Protein AF-A0AAW1RQ96-F1 (afdb_monomer)

Mean predicted aligned error: 7.47 Å

Radius of gyration: 17.27 Å; Cα contacts (8 Å, |Δi|>4): 208; chains: 1; bounding box: 41×35×53 Å

Organism: NCBI:txid381761

Foldseek 3Di:
DDPDCVVVVVVQVVVQVVCVVVQWHFDWFQDDQPRHIDTDIERRPDDQLRLLCVVVDDSQLSQLLLQQQQCQQAAPPDDLLWGKDALVVSLPDFPPPPPDDPDDPPVPPGQDSVNSVVSVVVCCVVQQWHARVVDPRMITGGPVCCRHVVVVSQPHPGDPSNNVSSVVGD

Solvent-accessible surface area (backbone atoms only — not comparable to full-atom values): 10056 Å² total; per-residue (Å²): 134,86,77,70,62,62,65,59,52,50,52,48,52,54,51,31,64,68,29,46,86,75,40,32,34,73,46,74,42,68,35,90,89,80,68,45,80,46,75,45,82,32,65,73,75,56,50,72,66,50,57,51,31,72,76,75,42,51,74,68,55,42,50,50,52,50,54,48,48,49,52,18,57,45,31,86,84,35,57,86,43,57,24,50,37,48,50,70,59,56,62,66,62,68,90,74,75,74,93,80,76,97,80,72,95,66,87,74,76,76,76,47,73,68,53,44,52,57,46,54,53,47,34,35,75,71,28,43,26,34,73,32,86,95,38,87,66,25,34,21,80,14,66,46,36,54,69,66,34,41,69,62,65,70,70,48,86,47,46,70,60,30,46,56,41,40,72,79,64,112

Structure (mmCIF, N/CA/C/O backbone):
data_AF-A0AAW1RQ96-F1
#
_entry.id   AF-A0AAW1RQ96-F1
#
loop_
_atom_site.group_PDB
_atom_site.id
_atom_site.type_symbol
_atom_site.label_atom_id
_atom_site.label_alt_id
_atom_site.label_comp_id
_atom_site.label_asym_id
_atom_site.label_entity_id
_atom_site.label_seq_id
_atom_site.pdbx_PDB_ins_code
_atom_site.Cartn_x
_atom_site.Cartn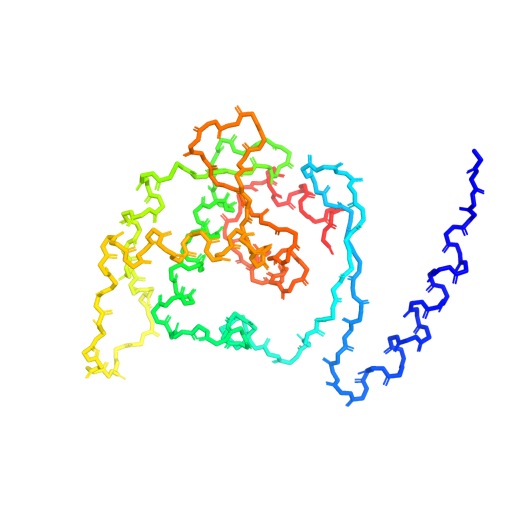_y
_atom_site.Cartn_z
_atom_site.occupancy
_atom_site.B_iso_or_equiv
_atom_site.auth_seq_id
_atom_site.auth_comp_id
_atom_site.auth_asym_id
_atom_site.auth_atom_id
_atom_site.pdbx_PDB_model_num
ATOM 1 N N . MET A 1 1 ? 10.233 13.579 -25.977 1.00 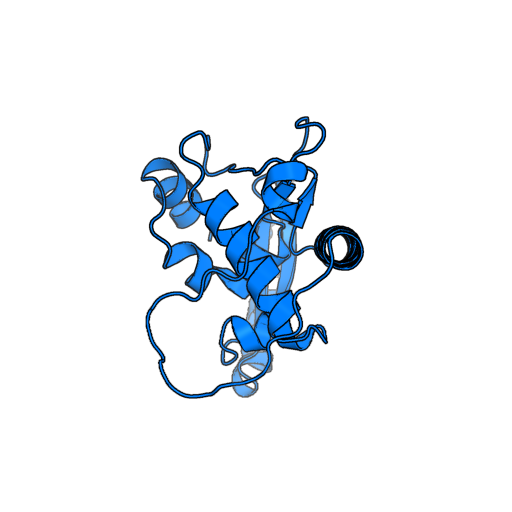36.12 1 MET A N 1
ATOM 2 C CA . MET A 1 1 ? 11.643 13.148 -26.048 1.00 36.12 1 MET A CA 1
ATOM 3 C C . MET A 1 1 ? 11.719 11.851 -25.252 1.00 36.12 1 MET A C 1
ATOM 5 O O . MET A 1 1 ? 11.619 11.906 -24.038 1.00 36.12 1 MET A O 1
ATOM 9 N N . LEU A 1 2 ? 11.690 10.693 -25.920 1.00 42.53 2 LEU A N 1
ATOM 10 C CA . LEU A 1 2 ? 11.721 9.380 -25.262 1.00 42.53 2 LEU A CA 1
ATOM 11 C C . LEU A 1 2 ? 13.185 9.044 -24.960 1.00 42.53 2 LEU A C 1
ATOM 13 O O . LEU A 1 2 ? 13.891 8.519 -25.815 1.00 42.53 2 LEU A O 1
ATOM 17 N N . THR A 1 3 ? 13.667 9.398 -23.773 1.00 54.94 3 THR A N 1
ATOM 18 C CA . THR A 1 3 ? 14.848 8.739 -23.206 1.00 54.94 3 THR A CA 1
ATOM 19 C C . THR A 1 3 ? 14.481 7.275 -23.014 1.00 54.94 3 THR A C 1
ATOM 21 O O . THR A 1 3 ? 13.514 6.981 -22.317 1.00 54.94 3 THR A O 1
ATOM 24 N N . SER A 1 4 ? 15.168 6.352 -23.689 1.00 69.50 4 SER A N 1
ATOM 25 C CA . SER A 1 4 ? 14.849 4.934 -23.549 1.00 69.50 4 SER A CA 1
ATOM 26 C C . SER A 1 4 ? 15.102 4.496 -22.106 1.00 69.50 4 SER A C 1
ATOM 28 O O . SER A 1 4 ? 16.239 4.574 -21.639 1.00 69.50 4 SER A O 1
ATOM 30 N N . ASP A 1 5 ? 14.078 3.964 -21.440 1.00 83.50 5 ASP A N 1
ATOM 31 C CA . ASP A 1 5 ? 14.168 3.344 -20.108 1.00 83.50 5 ASP A CA 1
ATOM 32 C C . ASP A 1 5 ? 15.179 2.180 -20.042 1.00 83.50 5 ASP A C 1
ATOM 34 O O . ASP A 1 5 ? 15.501 1.710 -18.955 1.00 83.50 5 ASP A O 1
ATOM 38 N N . ALA A 1 6 ? 15.698 1.713 -21.184 1.00 87.44 6 ALA A N 1
ATOM 39 C CA . ALA A 1 6 ? 16.592 0.564 -21.300 1.00 87.44 6 ALA A CA 1
ATOM 40 C C . ALA A 1 6 ? 17.798 0.624 -20.347 1.00 87.44 6 ALA A C 1
ATOM 42 O O . ALA A 1 6 ? 18.027 -0.330 -19.612 1.00 87.44 6 ALA A O 1
ATOM 43 N N . GLY A 1 7 ? 18.517 1.752 -20.293 1.00 90.25 7 GLY A N 1
ATOM 44 C CA . GLY A 1 7 ? 19.684 1.883 -19.411 1.00 90.25 7 GLY A CA 1
ATOM 45 C C . GLY A 1 7 ? 19.319 1.877 -17.922 1.00 90.25 7 GLY A C 1
ATOM 46 O O . GLY A 1 7 ? 20.040 1.315 -17.103 1.00 90.25 7 GLY A O 1
ATOM 47 N N . TYR A 1 8 ? 18.166 2.451 -17.562 1.00 90.19 8 TYR A N 1
ATOM 48 C CA . TYR A 1 8 ? 17.655 2.393 -16.191 1.00 90.19 8 TYR A CA 1
ATOM 49 C C . TYR A 1 8 ? 17.249 0.963 -15.803 1.00 90.19 8 TYR A C 1
ATOM 51 O O . TYR A 1 8 ? 17.544 0.512 -14.699 1.00 90.19 8 TYR A O 1
ATOM 59 N N . LEU A 1 9 ? 16.603 0.236 -16.717 1.00 92.38 9 LEU A N 1
ATOM 60 C CA . LEU A 1 9 ? 16.204 -1.155 -16.507 1.00 92.38 9 LEU A CA 1
ATOM 61 C C . LEU A 1 9 ? 17.409 -2.094 -16.385 1.00 92.38 9 LEU A C 1
ATOM 63 O O . LEU A 1 9 ? 17.384 -2.997 -15.552 1.00 92.38 9 LEU A O 1
ATOM 67 N N . GLU A 1 10 ? 18.463 -1.865 -17.167 1.00 94.38 10 GLU A N 1
ATOM 68 C CA . GLU A 1 10 ? 19.723 -2.602 -17.057 1.00 94.38 10 GLU A CA 1
ATOM 69 C C . GLU A 1 10 ? 20.383 -2.354 -15.695 1.00 94.38 10 GLU A C 1
ATOM 71 O O . GLU A 1 10 ? 20.671 -3.304 -14.969 1.00 94.38 10 GLU A O 1
ATOM 76 N N . LEU A 1 11 ? 20.492 -1.089 -15.273 1.00 93.75 11 LEU A N 1
ATOM 77 C CA . LEU A 1 11 ? 21.000 -0.741 -13.944 1.00 93.75 11 LEU A CA 1
ATOM 78 C C . LEU A 1 11 ? 20.194 -1.411 -12.818 1.00 93.75 11 LEU A C 1
ATOM 80 O O . LEU A 1 11 ? 20.768 -1.929 -11.859 1.00 93.75 11 LEU A O 1
ATOM 84 N N . LEU A 1 12 ? 18.863 -1.412 -12.927 1.00 94.56 12 LEU A N 1
ATOM 85 C CA . LEU A 1 12 ? 17.987 -2.047 -11.945 1.00 94.56 12 LEU A CA 1
ATOM 86 C C . LEU A 1 12 ? 18.210 -3.565 -11.893 1.00 94.56 12 LEU A C 1
ATOM 88 O O . LEU A 1 12 ? 18.288 -4.144 -10.808 1.00 94.56 12 LEU A O 1
ATOM 92 N N . ALA A 1 13 ? 18.356 -4.209 -13.053 1.00 95.31 13 ALA A N 1
ATOM 93 C CA . ALA A 1 13 ? 18.657 -5.632 -13.142 1.00 95.31 13 ALA A CA 1
ATOM 94 C C . ALA A 1 13 ? 20.015 -5.962 -12.502 1.00 95.31 13 ALA A C 1
ATOM 96 O O . ALA A 1 13 ? 20.133 -6.957 -11.787 1.00 95.31 13 ALA A O 1
ATOM 97 N N . ASP A 1 14 ? 21.029 -5.129 -12.720 1.00 96.81 14 ASP A N 1
ATOM 98 C CA . ASP A 1 14 ? 22.373 -5.291 -12.160 1.00 96.81 14 ASP A CA 1
ATOM 99 C C . ASP A 1 14 ? 22.376 -5.165 -10.632 1.00 96.81 14 ASP A C 1
ATOM 101 O O . ASP A 1 14 ? 22.947 -6.006 -9.924 1.00 96.81 14 ASP A O 1
ATOM 105 N N . ALA A 1 15 ? 21.662 -4.165 -10.112 1.00 96.00 15 ALA A N 1
ATOM 106 C CA . ALA A 1 15 ? 21.461 -3.995 -8.679 1.00 96.00 15 ALA A CA 1
ATOM 107 C C . ALA A 1 15 ? 20.730 -5.204 -8.071 1.00 96.00 15 ALA A C 1
ATOM 109 O O . ALA A 1 15 ? 21.178 -5.756 -7.065 1.00 96.00 15 ALA A O 1
ATOM 110 N N . ASN A 1 16 ? 19.663 -5.685 -8.714 1.00 96.62 16 ASN A N 1
ATOM 111 C CA . ASN A 1 16 ? 18.903 -6.843 -8.239 1.00 96.62 16 ASN A CA 1
ATOM 112 C C . ASN A 1 16 ? 19.716 -8.139 -8.231 1.00 96.62 16 ASN A C 1
ATOM 114 O O . ASN A 1 16 ? 19.570 -8.933 -7.302 1.00 96.62 16 ASN A O 1
ATOM 118 N N . ARG A 1 17 ? 20.633 -8.340 -9.187 1.00 96.50 17 ARG A N 1
ATOM 119 C CA . ARG A 1 17 ? 21.571 -9.478 -9.134 1.00 96.50 17 ARG A CA 1
ATOM 120 C C . ARG A 1 17 ? 22.467 -9.424 -7.898 1.00 96.50 17 ARG A C 1
ATOM 122 O O . ARG A 1 17 ? 22.725 -10.461 -7.294 1.00 96.50 17 ARG A O 1
ATOM 129 N N . SER A 1 18 ? 22.892 -8.229 -7.496 1.00 95.50 18 SER A N 1
ATOM 130 C CA . SER A 1 18 ? 23.723 -8.036 -6.299 1.00 95.50 18 SER A CA 1
ATOM 131 C C . SER A 1 18 ? 22.935 -8.224 -4.996 1.00 95.50 18 SER A C 1
ATOM 133 O O . SER A 1 18 ? 23.471 -8.732 -4.014 1.00 95.50 18 SER A O 1
ATOM 135 N N . LEU A 1 19 ? 21.654 -7.846 -4.984 1.00 94.75 19 LEU A N 1
ATOM 136 C CA . LEU A 1 19 ? 20.767 -7.953 -3.819 1.00 94.75 19 LEU A CA 1
ATOM 137 C C . LEU A 1 19 ? 20.189 -9.362 -3.608 1.00 94.75 19 LEU A C 1
ATOM 139 O O . LEU A 1 19 ? 19.758 -9.696 -2.501 1.00 94.75 19 LEU A O 1
ATOM 143 N N . ALA A 1 20 ? 20.210 -10.200 -4.648 1.00 91.81 20 ALA A N 1
ATOM 144 C CA . ALA A 1 20 ? 19.572 -11.512 -4.653 1.00 91.81 20 ALA A CA 1
ATOM 145 C C . ALA A 1 20 ? 20.056 -12.443 -3.528 1.00 91.81 20 ALA A C 1
ATOM 147 O O . ALA A 1 20 ? 19.243 -13.164 -2.950 1.00 91.81 20 ALA A O 1
ATOM 148 N N . SER A 1 21 ? 21.348 -12.406 -3.176 1.00 91.88 21 SER A N 1
ATOM 149 C CA . SER A 1 21 ? 21.923 -13.237 -2.103 1.00 91.88 21 SER A CA 1
ATOM 150 C C . SER A 1 21 ? 21.397 -12.886 -0.708 1.00 91.88 21 SER A C 1
ATOM 152 O O . SER A 1 21 ? 21.433 -13.724 0.188 1.00 91.88 21 SER A O 1
ATOM 154 N N . MET A 1 22 ? 20.880 -11.668 -0.528 1.00 89.94 22 MET A N 1
ATOM 155 C CA . MET A 1 22 ? 20.239 -11.202 0.706 1.00 89.94 22 MET A CA 1
ATOM 156 C C . MET A 1 22 ? 18.715 -11.341 0.655 1.00 89.94 22 MET A C 1
ATOM 158 O O . MET A 1 22 ? 18.028 -10.892 1.568 1.00 89.94 22 MET A O 1
ATOM 162 N N . HIS A 1 23 ? 18.179 -11.936 -0.416 1.00 88.81 23 HIS A N 1
ATOM 163 C CA . HIS A 1 23 ? 16.746 -12.004 -0.683 1.00 88.81 23 HIS A CA 1
ATOM 164 C C . HIS A 1 23 ? 16.068 -10.626 -0.676 1.00 88.81 23 HIS A C 1
ATOM 166 O O . HIS A 1 23 ? 14.923 -10.486 -0.247 1.00 88.81 23 HIS A O 1
ATOM 172 N N . LEU A 1 24 ? 16.778 -9.609 -1.164 1.00 90.81 24 LEU A N 1
ATOM 173 C CA . LEU A 1 24 ? 16.257 -8.264 -1.371 1.00 90.81 24 LEU A CA 1
ATOM 174 C C . LEU A 1 24 ? 16.069 -7.996 -2.869 1.00 90.81 24 LEU A C 1
ATOM 176 O O . LEU A 1 24 ? 16.733 -8.602 -3.710 1.00 90.81 24 LEU A O 1
ATOM 180 N N . GLU A 1 25 ? 15.172 -7.075 -3.200 1.00 93.19 25 GLU A N 1
ATOM 181 C CA . GLU A 1 25 ? 14.901 -6.641 -4.571 1.00 93.19 25 GLU A CA 1
ATOM 182 C C . GLU A 1 25 ? 14.544 -5.153 -4.592 1.00 93.19 25 GLU A C 1
ATOM 184 O O . GLU A 1 25 ? 13.665 -4.712 -3.863 1.00 93.19 25 GLU A O 1
ATOM 189 N N . LEU A 1 26 ? 15.185 -4.373 -5.456 1.00 94.44 26 LEU A N 1
ATOM 190 C CA . LEU A 1 26 ? 14.658 -3.093 -5.901 1.00 94.44 26 LEU A CA 1
ATOM 191 C C . LEU A 1 26 ? 13.524 -3.347 -6.892 1.00 94.44 26 LEU A C 1
ATOM 193 O O . LEU A 1 26 ? 13.736 -3.831 -8.007 1.00 94.44 26 LEU A O 1
ATOM 197 N N . ARG A 1 27 ? 12.311 -2.997 -6.481 1.00 92.44 27 ARG A N 1
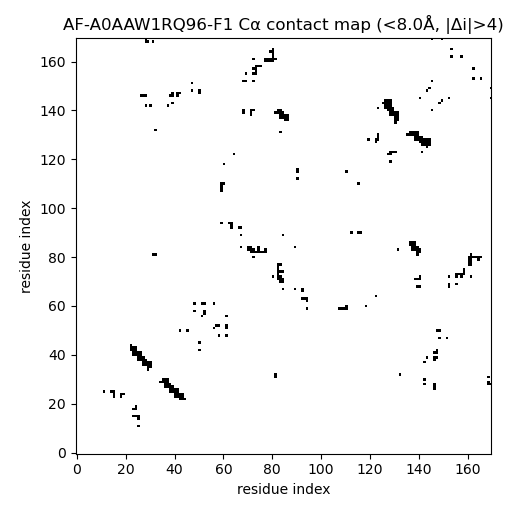ATOM 198 C CA . ARG A 1 27 ? 11.097 -3.162 -7.271 1.00 92.44 27 ARG A CA 1
ATOM 199 C C . ARG A 1 27 ? 10.527 -1.812 -7.641 1.00 92.44 27 ARG A C 1
ATOM 201 O O . ARG A 1 27 ? 10.390 -0.948 -6.775 1.00 92.44 27 ARG A O 1
ATOM 208 N N . ARG A 1 28 ? 10.169 -1.651 -8.916 1.00 92.75 28 ARG A N 1
ATOM 209 C CA . ARG A 1 28 ? 9.483 -0.458 -9.411 1.00 92.75 28 ARG A CA 1
ATOM 210 C C . ARG A 1 28 ? 8.023 -0.743 -9.735 1.00 92.75 28 ARG A C 1
ATOM 212 O O . ARG A 1 28 ? 7.702 -1.841 -10.174 1.00 92.75 28 ARG A O 1
ATOM 219 N N . LEU A 1 29 ? 7.179 0.267 -9.582 1.00 93.00 29 LEU A N 1
ATOM 220 C CA . LEU A 1 29 ? 5.746 0.214 -9.856 1.00 93.00 29 LEU A CA 1
ATOM 221 C C . LEU A 1 29 ? 5.286 1.564 -10.397 1.00 93.00 29 LEU A C 1
ATOM 223 O O . LEU A 1 29 ? 5.697 2.597 -9.873 1.00 93.00 29 LEU A O 1
ATOM 227 N N . LYS A 1 30 ? 4.428 1.567 -11.418 1.00 92.94 30 LYS A N 1
ATOM 228 C CA . LYS A 1 30 ? 3.800 2.797 -11.908 1.00 92.94 30 LYS A CA 1
ATOM 229 C C . LYS A 1 30 ? 2.456 2.987 -11.224 1.00 92.94 30 LYS A C 1
ATOM 231 O O . LYS A 1 30 ? 1.482 2.377 -11.645 1.00 92.94 30 LYS A O 1
ATOM 236 N N . TYR A 1 31 ? 2.420 3.769 -10.154 1.00 94.19 31 TYR A N 1
ATOM 237 C CA . TYR A 1 31 ? 1.317 3.795 -9.201 1.00 94.19 31 TYR A CA 1
ATOM 238 C C . TYR A 1 31 ? -0.003 4.264 -9.823 1.00 94.19 31 TYR A C 1
ATOM 240 O O . TYR A 1 31 ? -0.070 5.217 -10.593 1.00 94.19 31 TYR A O 1
ATOM 248 N N . LEU A 1 32 ? -1.084 3.569 -9.480 1.00 91.69 32 LEU A N 1
ATOM 249 C CA . LEU A 1 32 ? -2.364 3.673 -10.178 1.00 91.69 32 LEU A CA 1
ATOM 250 C C . LEU A 1 32 ? -3.132 4.988 -9.931 1.00 91.69 32 LEU A C 1
ATOM 252 O O . LEU A 1 32 ? -4.003 5.351 -10.728 1.00 91.69 32 LEU A O 1
ATOM 256 N N . PHE A 1 33 ? -2.838 5.705 -8.842 1.00 91.56 33 PHE A N 1
ATOM 257 C CA . PHE A 1 33 ? -3.543 6.944 -8.490 1.00 91.56 33 PHE A CA 1
ATOM 258 C C . PHE A 1 33 ? -2.938 8.194 -9.133 1.00 91.56 33 PHE A C 1
ATOM 260 O O . PHE A 1 33 ? -3.698 9.060 -9.558 1.00 91.56 33 PHE A O 1
ATOM 267 N N . ASP A 1 34 ? -1.611 8.286 -9.226 1.00 92.62 34 ASP A N 1
ATOM 268 C CA . ASP A 1 34 ? -0.905 9.455 -9.774 1.00 92.62 34 ASP A CA 1
ATOM 269 C C . ASP A 1 34 ? -0.172 9.170 -11.094 1.00 92.62 34 ASP A C 1
ATOM 271 O O . ASP A 1 34 ? 0.261 10.107 -11.757 1.00 92.62 34 ASP A O 1
ATOM 275 N N . ASN A 1 35 ? -0.100 7.903 -11.518 1.00 91.81 35 ASN A N 1
ATOM 276 C CA . ASN A 1 35 ? 0.605 7.455 -12.718 1.00 91.81 35 ASN A CA 1
ATOM 277 C C . ASN A 1 35 ? 2.119 7.753 -12.684 1.00 91.81 35 ASN A C 1
ATOM 279 O O . ASN A 1 35 ? 2.759 7.781 -13.739 1.00 91.81 35 ASN A O 1
ATOM 283 N N . GLU A 1 36 ? 2.697 7.934 -11.495 1.00 94.06 36 GLU A N 1
ATOM 284 C CA . GLU A 1 36 ? 4.128 8.154 -11.286 1.00 94.06 36 GLU A CA 1
ATOM 285 C C . GLU A 1 36 ? 4.862 6.842 -10.977 1.00 94.06 36 GLU A C 1
ATOM 287 O O . GLU A 1 36 ? 4.280 5.855 -10.518 1.00 94.06 36 GLU A O 1
ATOM 292 N N . TRP A 1 37 ? 6.168 6.806 -11.248 1.00 93.62 37 TRP A N 1
ATOM 293 C CA . TRP A 1 37 ? 7.003 5.642 -10.943 1.00 93.62 37 TRP A CA 1
ATOM 294 C C . TRP A 1 37 ? 7.540 5.704 -9.514 1.00 93.62 37 TRP A C 1
ATOM 296 O O . TRP A 1 37 ? 8.242 6.639 -9.138 1.00 93.62 37 TRP A O 1
ATOM 306 N N . TYR A 1 38 ? 7.286 4.646 -8.752 1.00 94.44 38 TYR A N 1
ATOM 307 C CA . TYR A 1 38 ? 7.818 4.432 -7.412 1.00 94.44 38 TYR A CA 1
ATOM 308 C C . TYR A 1 38 ? 8.824 3.288 -7.429 1.00 94.44 38 TYR A C 1
ATOM 310 O O . TYR A 1 38 ? 8.669 2.333 -8.189 1.00 94.44 38 TYR A O 1
ATOM 318 N N . LEU A 1 39 ? 9.845 3.378 -6.579 1.00 93.88 39 LEU A N 1
ATOM 319 C CA . LEU A 1 39 ? 10.874 2.359 -6.394 1.00 93.88 39 LEU A CA 1
ATOM 320 C C . LEU A 1 39 ? 11.008 2.061 -4.898 1.00 93.88 39 LEU A C 1
ATOM 322 O O . LEU A 1 39 ? 11.129 2.990 -4.101 1.00 93.88 39 LEU A O 1
ATOM 326 N N . ALA A 1 40 ? 11.022 0.786 -4.521 1.00 91.12 40 ALA A N 1
ATOM 327 C CA . ALA A 1 40 ? 11.247 0.361 -3.142 1.00 91.12 40 ALA A CA 1
ATOM 328 C C . ALA A 1 40 ? 12.231 -0.806 -3.068 1.00 91.12 40 ALA A C 1
ATOM 330 O O . ALA A 1 40 ? 12.318 -1.620 -3.986 1.00 91.12 40 ALA A O 1
ATOM 331 N N . LEU A 1 41 ? 12.946 -0.893 -1.946 1.00 91.12 41 LEU A N 1
ATOM 332 C CA . LEU A 1 41 ? 13.725 -2.066 -1.570 1.00 91.12 41 LEU A CA 1
ATOM 333 C C . LEU A 1 41 ? 12.812 -3.043 -0.821 1.00 91.12 41 LEU A C 1
ATOM 335 O O . LEU A 1 41 ? 12.387 -2.772 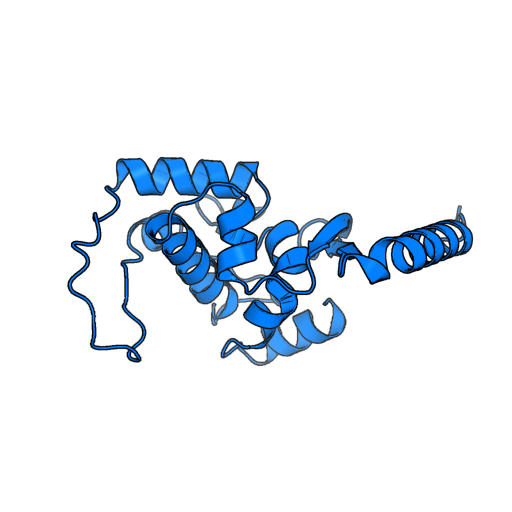0.297 1.00 91.12 41 LEU A O 1
ATOM 339 N N . VAL A 1 42 ? 12.516 -4.174 -1.444 1.00 89.69 42 VAL A N 1
ATOM 340 C CA . VAL A 1 42 ? 11.571 -5.183 -0.973 1.00 89.69 42 VAL A CA 1
ATOM 341 C C . VAL A 1 42 ? 12.330 -6.377 -0.409 1.00 89.69 42 VAL A C 1
ATOM 343 O O . VAL A 1 42 ? 13.228 -6.921 -1.051 1.00 89.69 42 VAL A O 1
ATOM 346 N N . ASN A 1 43 ? 11.939 -6.820 0.785 1.00 87.06 43 ASN A N 1
ATOM 347 C CA . ASN A 1 43 ? 12.392 -8.088 1.350 1.00 87.06 43 ASN A CA 1
ATOM 348 C C . ASN A 1 43 ? 11.536 -9.242 0.811 1.00 87.06 43 ASN A C 1
ATOM 350 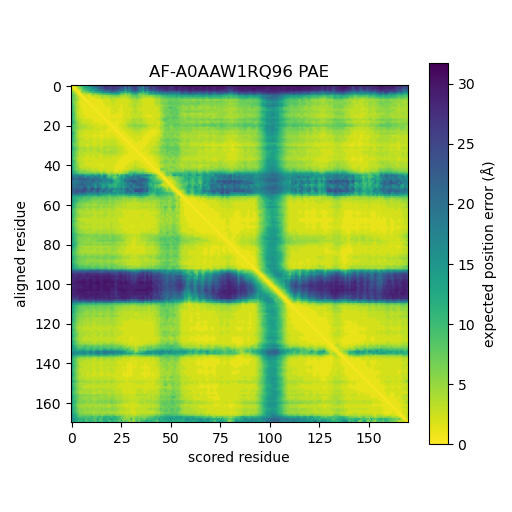O O . ASN A 1 43 ? 10.314 -9.220 0.932 1.00 87.06 43 ASN A O 1
ATOM 354 N N . LYS A 1 44 ? 12.163 -10.262 0.224 1.00 82.19 44 LYS A N 1
ATOM 355 C CA . LYS A 1 44 ? 11.471 -11.401 -0.394 1.00 82.19 44 LYS A CA 1
ATOM 356 C C . LYS A 1 44 ? 11.175 -12.554 0.569 1.00 82.19 44 LYS A C 1
ATOM 358 O O . LYS A 1 44 ? 10.390 -13.421 0.209 1.00 82.19 44 LYS A O 1
ATOM 363 N N . LEU A 1 45 ? 11.798 -12.591 1.750 1.00 73.38 45 LEU A N 1
ATOM 364 C CA . LEU A 1 45 ? 11.598 -13.659 2.742 1.00 73.38 45 LEU A CA 1
ATOM 365 C C . LEU A 1 45 ? 10.591 -13.304 3.830 1.00 73.38 45 LEU A C 1
ATOM 367 O O . LEU A 1 45 ? 9.976 -14.200 4.401 1.00 73.38 45 LEU A O 1
ATOM 371 N N . ALA A 1 46 ? 10.479 -12.021 4.166 1.00 62.12 46 ALA A N 1
ATOM 372 C CA . ALA A 1 46 ? 9.601 -11.585 5.239 1.00 62.12 46 ALA A CA 1
ATOM 373 C C . ALA A 1 46 ? 8.139 -11.899 4.887 1.00 62.12 46 ALA A C 1
ATOM 375 O O . ALA A 1 46 ? 7.668 -11.526 3.807 1.00 62.12 46 ALA A O 1
ATOM 376 N N . ASP A 1 47 ? 7.430 -12.555 5.809 1.00 63.12 47 ASP A N 1
ATOM 377 C CA . ASP A 1 47 ? 5.974 -12.611 5.743 1.00 63.12 47 ASP A CA 1
ATOM 378 C C . ASP A 1 47 ? 5.400 -11.187 5.852 1.00 63.12 47 ASP A C 1
ATOM 380 O O . ASP A 1 47 ? 6.073 -10.232 6.254 1.00 63.12 47 ASP A O 1
ATOM 384 N N . ASP A 1 48 ? 4.151 -11.012 5.445 1.00 60.19 48 ASP A N 1
ATOM 385 C CA . ASP A 1 48 ? 3.515 -9.694 5.405 1.00 60.19 48 ASP A CA 1
ATOM 386 C C . ASP A 1 48 ? 3.537 -8.972 6.761 1.00 60.19 48 ASP A C 1
ATOM 388 O O . ASP A 1 48 ? 3.600 -7.742 6.829 1.00 60.19 48 ASP A O 1
ATOM 392 N N . VAL A 1 49 ? 3.473 -9.748 7.849 1.00 58.22 49 VAL A N 1
ATOM 393 C CA . VAL A 1 49 ? 3.503 -9.249 9.224 1.00 58.22 49 VAL A CA 1
ATOM 394 C C . VAL A 1 49 ? 4.907 -8.746 9.560 1.00 58.22 49 VAL A C 1
ATOM 396 O O . VAL A 1 49 ? 5.043 -7.682 10.155 1.00 58.22 49 VAL A O 1
ATOM 399 N N . ALA A 1 50 ? 5.957 -9.436 9.126 1.00 58.00 50 ALA A N 1
ATOM 400 C CA . ALA A 1 50 ? 7.347 -9.038 9.290 1.00 58.00 50 ALA A CA 1
ATOM 401 C C . ALA A 1 50 ? 7.721 -7.833 8.412 1.00 58.00 50 ALA A C 1
ATOM 403 O O . ALA A 1 50 ? 8.515 -7.000 8.847 1.00 58.00 50 ALA A O 1
ATOM 404 N N . LYS A 1 51 ? 7.120 -7.673 7.225 1.00 61.91 51 LYS A N 1
ATOM 405 C CA . LYS A 1 51 ? 7.316 -6.485 6.370 1.00 61.91 51 LYS A CA 1
ATOM 406 C C . LYS A 1 51 ? 6.729 -5.223 6.997 1.00 61.91 51 LYS A C 1
ATOM 408 O O . LYS A 1 51 ? 7.432 -4.228 7.152 1.00 61.91 51 LYS A O 1
ATOM 413 N N . ALA A 1 52 ? 5.480 -5.291 7.456 1.00 57.38 52 ALA A N 1
ATOM 414 C CA . ALA A 1 52 ? 4.846 -4.193 8.190 1.00 57.38 52 ALA A CA 1
ATOM 415 C C . ALA A 1 52 ? 5.436 -3.999 9.607 1.00 57.38 52 ALA A C 1
ATOM 417 O O . ALA A 1 52 ? 5.408 -2.900 10.163 1.00 57.38 52 ALA A O 1
ATOM 418 N N . GLY A 1 53 ? 5.999 -5.054 10.204 1.00 52.38 53 GLY A N 1
ATOM 419 C CA . GLY A 1 53 ? 6.695 -5.010 11.492 1.00 52.38 53 GLY A CA 1
ATOM 420 C C . GLY A 1 53 ? 8.115 -4.451 11.420 1.00 52.38 53 GLY A C 1
ATOM 421 O O . GLY A 1 53 ? 8.582 -3.862 12.395 1.00 52.38 53 GLY A O 1
ATOM 422 N N . GLY A 1 54 ? 8.776 -4.534 10.261 1.00 54.34 54 GLY A N 1
ATOM 423 C CA . GLY A 1 54 ? 10.093 -3.937 10.012 1.00 54.34 54 GLY A CA 1
ATOM 424 C C . GLY A 1 54 ? 10.125 -2.412 10.174 1.00 54.34 54 GLY A C 1
ATOM 425 O O . GLY A 1 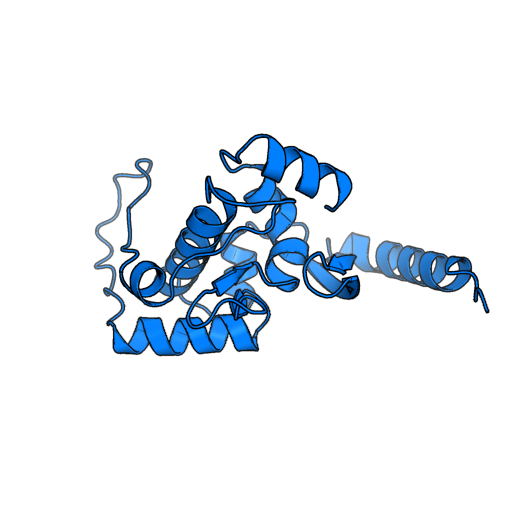54 ? 11.187 -1.844 10.413 1.00 54.34 54 GLY A O 1
ATOM 426 N N . SER A 1 55 ? 8.963 -1.751 10.126 1.00 57.97 55 SER A N 1
ATOM 427 C CA . SER A 1 55 ? 8.774 -0.323 10.434 1.00 57.97 55 SER A CA 1
ATOM 428 C C . SER A 1 55 ? 8.603 -0.003 11.929 1.00 57.97 55 SER A C 1
ATOM 430 O O . SER A 1 55 ? 8.306 1.135 12.279 1.00 57.97 55 SER A O 1
ATOM 432 N N . GLY A 1 56 ? 8.797 -0.972 12.831 1.00 71.31 56 GLY A N 1
ATOM 433 C CA . GLY A 1 56 ? 8.691 -0.756 14.281 1.00 71.31 56 GLY A CA 1
ATOM 434 C C . GLY A 1 56 ? 7.255 -0.765 14.814 1.00 71.31 56 GLY A C 1
ATOM 435 O O . GLY A 1 56 ? 7.012 -0.340 15.945 1.00 71.31 56 GLY A O 1
ATOM 436 N N . HIS A 1 57 ? 6.300 -1.252 14.019 1.00 78.88 57 HIS A N 1
ATOM 437 C CA . HIS A 1 57 ? 4.915 -1.395 14.445 1.00 78.88 57 HIS A CA 1
ATOM 438 C C . HIS A 1 57 ? 4.723 -2.635 15.322 1.00 78.88 57 HIS A C 1
ATOM 440 O O . HIS A 1 57 ? 5.269 -3.708 15.073 1.00 78.88 57 HIS A O 1
ATOM 446 N N . THR A 1 58 ? 3.903 -2.496 16.358 1.00 83.19 58 THR A N 1
ATOM 447 C CA . THR A 1 58 ? 3.485 -3.623 17.197 1.00 83.19 58 THR A CA 1
ATOM 448 C C . THR A 1 58 ? 2.491 -4.513 16.447 1.00 83.19 58 THR A C 1
ATOM 450 O O . THR A 1 58 ? 1.813 -4.060 15.524 1.00 83.19 58 THR A O 1
ATOM 453 N N . PHE A 1 59 ? 2.332 -5.768 16.879 1.00 81.94 59 PHE A N 1
ATOM 454 C CA . PHE A 1 59 ? 1.334 -6.678 16.300 1.00 81.94 59 PHE A CA 1
ATOM 455 C C . PHE A 1 59 ? -0.073 -6.048 16.204 1.00 81.94 59 PHE A C 1
ATOM 457 O O . PHE A 1 59 ? -0.687 -6.133 15.139 1.00 81.94 59 PHE A O 1
ATOM 464 N N . PRO A 1 60 ? -0.577 -5.340 17.242 1.00 84.81 60 PRO A N 1
ATOM 465 C CA . PRO A 1 60 ? -1.820 -4.596 17.129 1.00 84.81 60 PRO A CA 1
ATOM 466 C C . PRO A 1 60 ? -1.884 -3.606 15.952 1.00 84.81 60 PRO A C 1
ATOM 468 O O . PRO A 1 60 ? -2.864 -3.543 15.214 1.00 84.81 60 PRO A O 1
ATOM 471 N N . GLN A 1 61 ? -0.824 -2.834 15.760 1.00 87.06 61 GLN A N 1
ATOM 472 C CA . GLN A 1 61 ? -0.763 -1.801 14.729 1.00 87.06 61 GLN A CA 1
ATOM 473 C C . GLN A 1 61 ? -0.719 -2.420 13.328 1.00 87.06 61 GLN A C 1
ATOM 475 O O . GLN A 1 61 ? -1.441 -1.979 12.439 1.00 87.06 61 GLN A O 1
ATOM 480 N N . ILE A 1 62 ? 0.057 -3.494 13.156 1.00 85.50 62 ILE A N 1
ATOM 481 C CA . ILE A 1 62 ? 0.141 -4.239 11.893 1.00 85.50 62 ILE A CA 1
ATOM 482 C C . ILE A 1 62 ? -1.220 -4.829 11.515 1.00 85.50 62 ILE A C 1
ATOM 484 O O . ILE A 1 62 ? -1.625 -4.754 10.358 1.00 85.50 62 ILE A O 1
ATOM 488 N N . GLN A 1 63 ? -1.955 -5.387 12.481 1.00 86.62 63 GLN A N 1
ATOM 489 C CA . GLN A 1 63 ? -3.283 -5.932 12.209 1.00 86.62 63 GLN A CA 1
ATOM 490 C C . GLN A 1 63 ? -4.274 -4.843 11.784 1.00 86.62 63 GLN A C 1
ATOM 492 O O . GLN A 1 63 ? -5.069 -5.080 10.881 1.00 86.62 63 GLN A O 1
ATOM 497 N N . LEU A 1 64 ? -4.220 -3.654 12.400 1.00 90.19 64 LEU A N 1
ATOM 498 C CA . LEU A 1 64 ? -5.048 -2.525 11.970 1.00 90.19 64 LEU A CA 1
ATOM 499 C C . LEU A 1 64 ? -4.753 -2.164 10.510 1.00 90.19 64 LEU A C 1
ATOM 501 O O . LEU A 1 64 ? -5.690 -2.024 9.730 1.00 90.19 64 LEU A O 1
ATOM 505 N N . LEU A 1 65 ? -3.472 -2.068 10.132 1.00 92.06 65 LEU A N 1
ATOM 506 C CA . LEU A 1 65 ? -3.087 -1.811 8.744 1.00 92.06 65 LEU A CA 1
ATOM 507 C C . LEU A 1 65 ? -3.641 -2.888 7.805 1.00 92.06 65 LEU A C 1
ATOM 509 O O . LEU A 1 65 ? -4.271 -2.548 6.810 1.00 92.06 65 LEU A O 1
ATOM 513 N N . ARG A 1 66 ? -3.457 -4.175 8.129 1.00 91.69 66 ARG A N 1
ATOM 514 C CA . ARG A 1 66 ? -3.970 -5.285 7.307 1.00 91.69 66 ARG A CA 1
ATOM 515 C C . ARG A 1 66 ? -5.481 -5.206 7.110 1.00 91.69 66 ARG A C 1
ATOM 517 O O . ARG A 1 66 ? -5.923 -5.299 5.974 1.00 91.69 66 ARG A O 1
ATOM 524 N N . ASN A 1 67 ? -6.243 -4.972 8.178 1.00 92.12 67 ASN A N 1
ATOM 525 C CA . ASN A 1 67 ? -7.702 -4.869 8.099 1.00 92.12 67 ASN A CA 1
ATOM 526 C C . ASN A 1 67 ? -8.134 -3.682 7.224 1.00 92.12 67 ASN A C 1
ATOM 528 O O . ASN A 1 67 ? -9.062 -3.804 6.435 1.00 92.12 67 ASN A O 1
ATOM 532 N N . VAL A 1 68 ? -7.448 -2.538 7.333 1.00 95.31 68 VAL A N 1
ATOM 533 C CA . VAL A 1 68 ? -7.712 -1.376 6.471 1.00 95.31 68 VAL A CA 1
ATOM 534 C C . VAL A 1 68 ? -7.409 -1.699 5.007 1.00 95.31 68 VAL A C 1
ATOM 536 O O . VAL A 1 68 ? -8.210 -1.373 4.137 1.00 95.31 68 VAL A O 1
ATOM 539 N N . LEU A 1 69 ? -6.265 -2.327 4.723 1.00 95.75 69 LEU A N 1
ATOM 540 C CA . LEU A 1 69 ? -5.896 -2.711 3.359 1.00 95.75 69 LEU A CA 1
ATOM 541 C C . LEU A 1 69 ? -6.891 -3.713 2.767 1.00 95.75 69 LEU A C 1
ATOM 543 O O . LEU A 1 69 ? -7.253 -3.571 1.605 1.00 95.75 69 LEU A O 1
ATOM 547 N N . GLU A 1 70 ? -7.347 -4.682 3.559 1.00 95.69 70 GLU A N 1
ATOM 548 C CA . GLU A 1 70 ? -8.325 -5.692 3.148 1.00 95.69 70 GLU A CA 1
ATOM 549 C C . GLU A 1 70 ? -9.686 -5.079 2.807 1.00 95.69 70 GLU A C 1
ATOM 551 O O . GLU A 1 70 ? -10.230 -5.357 1.740 1.00 95.69 70 GLU A O 1
ATOM 556 N N . GLU A 1 71 ? -10.196 -4.177 3.644 1.00 96.25 71 GLU A N 1
ATOM 557 C CA . GLU A 1 71 ? -11.448 -3.462 3.367 1.00 96.25 71 GLU A CA 1
ATOM 558 C C . GLU A 1 71 ? -11.349 -2.574 2.122 1.00 96.25 71 GLU A C 1
ATOM 560 O O . GLU A 1 71 ? -12.294 -2.487 1.346 1.00 96.25 71 GLU A O 1
ATOM 565 N N . ILE A 1 72 ? -10.200 -1.928 1.890 1.00 97.06 72 ILE A N 1
ATOM 566 C CA . ILE A 1 72 ? -9.996 -1.137 0.670 1.00 97.06 72 ILE A CA 1
ATOM 567 C C . ILE A 1 72 ? -9.898 -2.049 -0.561 1.00 97.06 72 ILE A C 1
ATOM 569 O O . ILE A 1 72 ? -10.418 -1.714 -1.622 1.00 97.06 72 ILE A O 1
ATOM 573 N N . ALA A 1 73 ? -9.205 -3.183 -0.443 1.00 96.50 73 ALA A N 1
ATOM 574 C CA . ALA A 1 73 ? -8.995 -4.123 -1.541 1.00 96.50 73 ALA A CA 1
ATOM 575 C C . ALA A 1 73 ? -10.289 -4.830 -1.968 1.00 96.50 73 ALA A C 1
ATOM 577 O O . ALA A 1 73 ? -10.455 -5.160 -3.142 1.00 96.50 73 ALA A O 1
ATOM 578 N N . THR A 1 74 ? -11.197 -5.050 -1.018 1.00 96.25 74 THR A N 1
ATOM 579 C CA . THR A 1 74 ? -12.484 -5.723 -1.232 1.00 96.25 74 THR A CA 1
ATOM 580 C C . THR A 1 74 ? -13.654 -4.757 -1.440 1.00 96.25 74 THR A C 1
ATOM 582 O O . THR A 1 74 ? -14.797 -5.202 -1.519 1.00 96.25 74 THR A O 1
ATOM 585 N N . ASP A 1 75 ? -13.379 -3.454 -1.590 1.00 96.06 75 ASP A N 1
ATOM 586 C CA . ASP A 1 75 ? -14.376 -2.418 -1.882 1.00 96.06 75 ASP A CA 1
ATOM 587 C C . ASP A 1 75 ? -15.196 -2.787 -3.140 1.00 96.06 75 ASP A C 1
ATOM 589 O O . ASP A 1 75 ? -14.642 -2.807 -4.247 1.00 96.06 75 ASP A O 1
ATOM 593 N N . PRO A 1 76 ? -16.503 -3.094 -3.004 1.00 93.94 76 PRO A N 1
ATOM 594 C CA . PRO A 1 76 ? -17.336 -3.522 -4.125 1.00 93.94 76 PRO A CA 1
ATOM 595 C C . PRO A 1 76 ? -17.609 -2.391 -5.122 1.00 93.94 76 PRO A C 1
ATOM 597 O O . PRO A 1 76 ? -17.975 -2.668 -6.263 1.00 93.94 76 PRO A O 1
ATOM 600 N N . ASP A 1 77 ? -17.415 -1.137 -4.708 1.00 93.31 77 ASP A N 1
ATOM 601 C CA . ASP A 1 77 ? -17.618 0.048 -5.538 1.00 93.31 77 ASP A CA 1
ATOM 602 C C . ASP A 1 77 ? -16.309 0.512 -6.211 1.00 93.31 77 ASP A C 1
ATOM 604 O O . ASP A 1 77 ? -16.275 1.558 -6.869 1.00 93.31 77 ASP A O 1
ATOM 608 N N . ALA A 1 78 ? -15.216 -0.250 -6.064 1.00 93.38 78 ALA A N 1
ATOM 609 C CA . ALA A 1 78 ? -13.930 0.067 -6.671 1.00 93.38 78 ALA A CA 1
ATOM 610 C C . ALA A 1 78 ? -14.017 0.086 -8.206 1.00 93.38 78 ALA A C 1
ATOM 612 O O . ALA A 1 78 ? -14.401 -0.889 -8.847 1.00 93.38 78 ALA A O 1
ATOM 613 N N . GLN A 1 79 ? -13.565 1.186 -8.809 1.00 90.69 79 GLN A N 1
ATOM 614 C CA . GLN A 1 79 ? -13.415 1.317 -10.260 1.00 90.69 79 GLN A CA 1
ATOM 615 C C . GLN A 1 79 ? -11.937 1.256 -10.633 1.00 90.69 79 GLN A C 1
ATOM 617 O O . GLN A 1 79 ? -11.115 1.880 -9.966 1.00 90.69 79 GLN A O 1
ATOM 622 N N . ASP A 1 80 ? -11.583 0.500 -11.674 1.00 90.50 80 ASP A N 1
ATOM 623 C CA . ASP A 1 80 ? -10.196 0.324 -12.138 1.00 90.50 80 ASP A CA 1
ATOM 624 C C . ASP A 1 80 ? -9.219 -0.107 -11.020 1.00 90.50 80 ASP A C 1
ATOM 626 O O . ASP A 1 80 ? -8.059 0.309 -10.976 1.00 90.50 80 ASP A O 1
ATOM 630 N N . GLY A 1 81 ? -9.706 -0.899 -10.057 1.00 91.69 81 GLY A N 1
ATOM 631 C CA . GLY A 1 81 ? -8.940 -1.323 -8.881 1.00 91.69 81 GLY A CA 1
ATOM 632 C C . GLY A 1 81 ? -8.625 -0.205 -7.875 1.00 91.69 81 GLY A C 1
ATOM 633 O O . GLY A 1 81 ? -7.724 -0.370 -7.049 1.00 91.69 81 GLY A O 1
ATOM 634 N N . LYS A 1 82 ? -9.341 0.928 -7.932 1.00 94.81 82 LYS A N 1
ATOM 635 C CA . LYS A 1 82 ? -9.195 2.100 -7.046 1.00 94.81 82 LYS A CA 1
ATOM 636 C C . LYS A 1 82 ? -10.193 2.075 -5.891 1.00 94.81 82 LYS A C 1
ATOM 638 O O . LYS A 1 82 ? -11.052 2.949 -5.786 1.00 94.81 82 LYS A O 1
ATOM 643 N N . GLY A 1 83 ? -10.065 1.087 -5.014 1.00 95.38 83 GLY A N 1
ATOM 644 C CA . GLY A 1 83 ? -10.876 1.015 -3.800 1.00 95.38 83 GLY A CA 1
ATOM 645 C C . GLY A 1 83 ? -10.563 2.130 -2.798 1.00 95.38 83 GLY A C 1
ATOM 646 O O . GLY A 1 83 ? -9.498 2.772 -2.824 1.00 95.38 83 GLY A O 1
ATOM 647 N N . SER A 1 84 ? -11.487 2.355 -1.868 1.00 96.88 84 SER A N 1
ATOM 648 C CA . SER A 1 84 ? -11.275 3.270 -0.746 1.00 96.88 84 SER A CA 1
ATOM 649 C C . SER A 1 84 ? -12.144 2.940 0.465 1.00 96.88 84 SER A C 1
ATOM 651 O O . SER A 1 84 ? -13.196 2.328 0.352 1.00 96.88 84 SER A O 1
ATOM 653 N N . ILE A 1 85 ? -11.750 3.434 1.636 1.00 96.50 85 ILE A N 1
ATOM 654 C CA . ILE A 1 85 ? -12.528 3.319 2.875 1.00 96.50 85 ILE A CA 1
ATOM 655 C C . ILE A 1 85 ? -12.747 4.695 3.499 1.00 96.50 85 ILE A C 1
ATOM 657 O O . ILE A 1 85 ? -11.872 5.561 3.460 1.00 96.50 85 ILE A O 1
ATOM 661 N N . GLY A 1 86 ? -13.916 4.917 4.102 1.00 96.50 86 GLY A N 1
ATOM 662 C CA . GLY A 1 86 ? -14.174 6.130 4.876 1.00 96.50 86 GLY A CA 1
ATOM 663 C C . GLY A 1 86 ? -13.315 6.195 6.141 1.00 96.50 86 GLY A C 1
ATOM 664 O O . GLY A 1 86 ? -13.171 5.211 6.860 1.00 96.50 86 GLY A O 1
ATOM 665 N N . SER A 1 87 ? -12.789 7.373 6.468 1.00 93.62 87 SER A N 1
ATOM 666 C CA . SER A 1 87 ? -11.933 7.586 7.644 1.00 93.62 87 SER A CA 1
ATOM 667 C C . SER A 1 87 ? -12.584 7.161 8.957 1.00 93.62 87 SER A C 1
ATOM 669 O O . SER A 1 87 ? -11.944 6.528 9.791 1.00 93.62 87 SER A O 1
ATOM 671 N N . THR A 1 88 ? -13.875 7.443 9.132 1.00 92.25 88 THR A N 1
ATOM 672 C CA . THR A 1 88 ? -14.635 6.968 10.292 1.00 92.25 88 THR A CA 1
ATOM 673 C C . THR A 1 88 ? -14.690 5.442 10.325 1.00 92.25 88 THR A C 1
ATOM 675 O O . THR A 1 88 ? -14.336 4.859 11.345 1.00 92.25 88 THR A O 1
ATOM 678 N N . GLN A 1 89 ? -15.055 4.796 9.213 1.00 93.62 89 GLN A N 1
ATOM 679 C CA . GLN A 1 89 ? -15.127 3.335 9.107 1.00 93.62 89 GLN A CA 1
ATOM 680 C C . GLN A 1 89 ? -13.773 2.683 9.420 1.00 93.62 89 GLN A C 1
ATOM 682 O O . GLN A 1 89 ? -13.718 1.785 10.254 1.00 93.62 89 GLN A O 1
ATOM 687 N N . ALA A 1 90 ? -12.677 3.207 8.862 1.00 93.00 90 ALA A N 1
ATOM 688 C CA . ALA A 1 90 ? -11.323 2.714 9.114 1.00 93.00 90 ALA A CA 1
ATOM 689 C C . ALA A 1 90 ? -10.945 2.732 10.607 1.00 93.00 90 ALA A C 1
ATOM 691 O O . ALA A 1 90 ? -10.345 1.786 11.111 1.00 93.00 90 ALA A O 1
ATOM 692 N N . LEU A 1 91 ? -11.337 3.775 11.349 1.00 91.75 91 LEU A N 1
ATOM 693 C CA . LEU A 1 91 ? -11.070 3.866 12.791 1.00 91.75 91 LEU A CA 1
ATOM 694 C C . LEU A 1 91 ? -11.916 2.885 13.621 1.00 91.75 91 LEU A C 1
ATOM 696 O O . LEU A 1 91 ? -11.504 2.488 14.715 1.00 91.75 91 LEU A O 1
ATOM 700 N N . TYR A 1 92 ? -13.083 2.480 13.123 1.00 89.69 92 TYR A N 1
ATOM 701 C CA . TYR A 1 92 ? -13.947 1.500 13.784 1.00 89.69 92 TYR A CA 1
ATOM 702 C C . TYR A 1 92 ? -13.626 0.048 13.417 1.00 89.69 92 TYR A C 1
ATOM 704 O O . TYR A 1 92 ? -14.203 -0.848 14.028 1.00 89.69 92 TYR A O 1
ATOM 712 N N . LEU A 1 93 ? -12.673 -0.209 12.511 1.00 88.06 93 LEU A N 1
ATOM 713 C CA . LEU A 1 93 ? -12.190 -1.568 12.272 1.00 88.06 93 LEU A CA 1
ATOM 714 C C . LEU A 1 93 ? -11.571 -2.124 13.554 1.00 88.06 93 LEU A C 1
ATOM 716 O O . LEU A 1 93 ? -10.589 -1.596 14.091 1.00 88.06 93 LEU A O 1
ATOM 720 N N . ASP A 1 94 ? -12.195 -3.168 14.081 1.00 68.88 94 ASP A N 1
ATOM 721 C CA . ASP A 1 94 ? -11.736 -3.861 15.272 1.00 68.88 94 ASP A CA 1
ATOM 722 C C . ASP A 1 94 ? -10.776 -4.994 14.917 1.00 68.88 94 ASP A C 1
ATOM 724 O O . ASP A 1 94 ? -10.657 -5.423 13.768 1.00 68.88 94 ASP A O 1
ATOM 728 N N . PHE A 1 95 ? -10.091 -5.501 15.944 1.00 61.34 95 PHE A N 1
ATOM 729 C CA . PHE A 1 95 ? -9.390 -6.779 15.882 1.00 61.34 95 PHE A CA 1
ATOM 730 C C . PHE A 1 95 ? -10.401 -7.906 15.683 1.00 61.34 95 PHE A C 1
ATOM 732 O O . PHE A 1 95 ? -10.738 -8.624 16.625 1.00 61.34 95 PHE A O 1
ATOM 739 N N . MET A 1 96 ? -10.897 -8.078 14.465 1.00 48.00 96 MET A N 1
ATOM 740 C CA . MET A 1 96 ? -11.539 -9.320 14.085 1.00 48.00 96 MET A CA 1
ATOM 741 C C . MET A 1 96 ? -10.425 -10.355 13.986 1.00 48.00 96 MET A C 1
ATOM 743 O O . MET A 1 96 ? -9.577 -10.332 13.099 1.00 48.00 96 MET A O 1
ATOM 747 N N . GLN A 1 97 ? -10.362 -11.206 15.004 1.00 43.56 97 GLN A N 1
ATOM 748 C CA . GLN A 1 97 ? -9.539 -12.396 14.989 1.00 43.56 97 GLN A CA 1
ATOM 749 C C . GLN A 1 97 ? -10.080 -13.265 13.852 1.00 43.56 97 GLN A C 1
ATOM 751 O O . GLN A 1 97 ? -11.133 -13.883 14.001 1.00 43.56 97 GLN A O 1
ATOM 756 N N . THR A 1 98 ? -9.397 -13.283 12.708 1.00 39.69 98 THR A N 1
ATOM 757 C CA . THR A 1 98 ? -9.637 -14.312 11.699 1.00 39.69 98 THR A CA 1
ATOM 758 C C . THR A 1 98 ? -9.498 -15.666 12.399 1.00 39.69 98 THR A C 1
ATOM 760 O O . THR A 1 98 ? -8.536 -15.930 13.129 1.00 39.69 98 THR A O 1
ATOM 763 N N . GLN A 1 99 ? -10.553 -16.476 12.306 1.00 38.84 99 GLN A N 1
ATOM 764 C CA . GLN A 1 99 ? -10.697 -17.751 13.004 1.00 38.84 99 GLN A CA 1
ATOM 765 C C . GLN A 1 99 ? -9.643 -18.759 12.526 1.00 38.84 99 GLN A C 1
ATOM 767 O O . GLN A 1 99 ? -9.933 -19.565 11.656 1.00 38.84 99 GLN A O 1
ATOM 772 N N . ALA A 1 100 ? -8.435 -18.752 13.092 1.00 37.56 100 ALA A N 1
ATOM 773 C CA . ALA A 1 100 ? -7.513 -19.892 13.013 1.00 37.56 100 ALA A CA 1
ATOM 774 C C . ALA A 1 100 ? -6.308 -19.737 13.954 1.00 37.56 100 ALA A C 1
ATOM 776 O O . ALA A 1 100 ? -5.171 -19.745 13.501 1.00 37.56 100 ALA A O 1
ATOM 777 N N . THR A 1 101 ? -6.518 -19.562 15.263 1.00 38.09 101 THR A N 1
ATOM 778 C CA . THR A 1 101 ? -5.596 -20.073 16.311 1.00 38.09 101 THR A CA 1
ATOM 779 C C . THR A 1 101 ? -6.168 -19.781 17.698 1.00 38.09 101 THR A C 1
ATOM 781 O O . THR A 1 101 ? -5.938 -18.738 18.313 1.00 38.09 101 THR A O 1
ATOM 784 N N . GLN A 1 102 ? -6.953 -20.733 18.201 1.00 41.41 102 GLN A N 1
ATOM 785 C CA . GLN A 1 102 ? -7.291 -20.839 19.617 1.00 41.41 102 GLN A CA 1
ATOM 786 C C . GLN A 1 102 ? -6.076 -21.364 20.389 1.00 41.41 102 GLN A C 1
ATOM 788 O O . GLN A 1 102 ? -5.999 -22.557 20.643 1.00 41.41 102 GLN A O 1
ATOM 793 N N . SER A 1 103 ? -5.131 -20.500 20.761 1.00 38.41 103 SER A N 1
ATOM 794 C CA . SER A 1 103 ? -4.185 -20.791 21.854 1.00 38.41 103 SER A CA 1
ATOM 795 C C . SER A 1 103 ? -3.194 -19.649 22.043 1.00 38.41 103 SER A C 1
ATOM 797 O O . SER A 1 103 ? -2.068 -19.710 21.565 1.00 38.41 103 SER A O 1
ATOM 799 N N . ALA A 1 104 ? -3.629 -18.597 22.731 1.00 38.12 104 ALA A N 1
ATOM 800 C CA . ALA A 1 104 ? -2.853 -17.898 23.756 1.00 38.12 104 ALA A CA 1
ATOM 801 C C . ALA A 1 104 ? -3.655 -16.671 24.183 1.00 38.12 104 ALA A C 1
ATOM 803 O O . ALA A 1 104 ? -3.889 -15.750 23.398 1.00 38.12 104 ALA A O 1
ATOM 804 N N . ALA A 1 105 ? -4.066 -16.664 25.448 1.00 40.19 105 ALA A N 1
ATOM 805 C CA . ALA A 1 105 ? -4.545 -15.487 26.147 1.00 40.19 105 ALA A CA 1
ATOM 806 C C . ALA A 1 105 ? -3.391 -14.480 26.295 1.00 40.19 105 ALA A C 1
ATOM 808 O O . ALA A 1 105 ? -2.832 -14.299 27.370 1.00 40.19 105 ALA A O 1
ATOM 809 N N . VAL A 1 106 ? -2.998 -13.839 25.196 1.00 43.97 106 VAL A N 1
ATOM 810 C CA . VAL A 1 106 ? -2.279 -12.572 25.261 1.00 43.97 106 VAL A CA 1
ATOM 811 C C . VAL A 1 106 ? -3.368 -11.533 25.442 1.00 43.97 106 VAL A C 1
ATOM 813 O O . VAL A 1 106 ? -4.222 -11.367 24.573 1.00 43.97 106 VAL A O 1
ATOM 816 N N . SER A 1 107 ? -3.382 -10.872 26.593 1.00 44.38 107 SER A N 1
ATOM 817 C CA . SER A 1 107 ? -4.164 -9.664 26.834 1.00 44.38 107 SER A CA 1
ATOM 818 C C . SER A 1 107 ? -3.796 -8.624 25.769 1.00 44.38 107 SER A C 1
ATOM 820 O O . SER A 1 107 ? -2.849 -7.857 25.934 1.00 44.38 107 SER A O 1
ATOM 822 N N . LYS A 1 108 ? -4.486 -8.656 24.622 1.00 55.56 108 LYS A N 1
ATOM 823 C CA . LYS A 1 108 ? -4.245 -7.757 23.493 1.00 55.56 108 LYS A CA 1
ATOM 824 C C . LYS A 1 108 ? -4.731 -6.374 23.905 1.00 55.56 108 LYS A C 1
ATOM 826 O O . LYS A 1 108 ? -5.936 -6.148 24.007 1.00 55.56 108 LYS A O 1
ATOM 831 N N . ALA A 1 109 ? -3.793 -5.470 24.180 1.00 60.16 109 ALA A N 1
ATOM 832 C CA . ALA A 1 109 ? -4.094 -4.063 24.393 1.00 60.16 109 ALA A CA 1
ATOM 833 C C . ALA A 1 109 ? -4.920 -3.556 23.201 1.00 60.16 109 ALA A C 1
ATOM 835 O O . ALA A 1 109 ? -4.459 -3.581 22.058 1.00 60.16 109 ALA A O 1
ATOM 836 N N . LYS A 1 110 ? -6.170 -3.162 23.458 1.00 73.50 110 LYS A N 1
ATOM 837 C CA . LYS A 1 110 ? -7.014 -2.537 22.441 1.00 73.50 110 LYS A CA 1
ATOM 838 C C . LYS A 1 110 ? -6.448 -1.149 22.160 1.00 73.50 110 LYS A C 1
ATOM 840 O O . LYS A 1 110 ? -6.280 -0.366 23.090 1.00 73.50 110 LYS A O 1
ATOM 845 N N . LEU A 1 111 ? -6.169 -0.857 20.891 1.00 84.25 111 LEU A N 1
ATOM 846 C CA . LEU A 1 111 ? -5.812 0.493 20.456 1.00 84.25 111 LEU A CA 1
ATOM 847 C C . LEU A 1 111 ? -6.980 1.433 20.763 1.00 84.25 111 LEU A C 1
ATOM 849 O O . LEU A 1 111 ? -8.124 1.139 20.401 1.00 84.25 111 LEU A O 1
ATOM 853 N N . THR A 1 112 ? -6.706 2.553 21.427 1.00 90.06 112 THR A N 1
ATOM 854 C CA . THR A 1 112 ? -7.724 3.582 21.643 1.00 90.06 112 THR A CA 1
ATOM 855 C C . THR A 1 112 ? -8.054 4.282 20.324 1.00 90.06 112 THR A C 1
ATOM 857 O O . THR A 1 112 ? -7.293 4.229 19.359 1.00 90.06 112 THR A O 1
ATOM 860 N N . MET A 1 113 ? -9.174 5.008 20.270 1.00 89.75 113 MET A N 1
ATOM 861 C CA . MET A 1 113 ? -9.499 5.826 19.092 1.00 89.75 113 MET A CA 1
ATOM 862 C C . MET A 1 113 ? -8.446 6.908 18.812 1.00 89.75 113 MET A C 1
ATOM 864 O O . MET A 1 113 ? -8.279 7.308 17.663 1.00 89.75 113 MET A O 1
ATOM 868 N N . ALA A 1 114 ? -7.752 7.400 19.843 1.00 91.69 114 ALA A N 1
ATOM 869 C CA . ALA A 1 114 ? -6.650 8.341 19.670 1.00 91.69 114 ALA A CA 1
ATOM 870 C C . ALA A 1 114 ? -5.437 7.650 19.026 1.00 91.69 114 ALA A C 1
ATOM 872 O O . ALA A 1 114 ? -4.898 8.173 18.053 1.00 91.69 114 ALA A O 1
ATOM 873 N N . ASP A 1 115 ? -5.087 6.445 19.490 1.00 91.38 115 ASP A N 1
ATOM 874 C CA . ASP A 1 115 ? -3.991 5.656 18.912 1.00 91.38 115 ASP A CA 1
ATOM 875 C C . ASP A 1 115 ? -4.268 5.311 17.451 1.00 91.38 115 ASP A C 1
ATOM 877 O O . ASP A 1 115 ? -3.401 5.490 16.601 1.00 91.38 115 ASP A O 1
ATOM 881 N N . LYS A 1 116 ? -5.492 4.864 17.136 1.00 92.50 116 LYS A N 1
ATOM 882 C CA . LYS A 1 116 ? -5.879 4.540 15.758 1.00 92.50 116 LYS A CA 1
ATOM 883 C C . LYS A 1 116 ? -5.720 5.751 14.838 1.00 92.50 116 LYS A C 1
ATOM 885 O O . LYS A 1 116 ? -5.162 5.598 13.762 1.00 92.50 116 LYS A O 1
ATOM 890 N N . ARG A 1 117 ? -6.128 6.955 15.259 1.00 93.38 117 ARG A N 1
ATOM 891 C CA . ARG A 1 117 ? -5.939 8.182 14.457 1.00 93.38 117 ARG A CA 1
ATOM 892 C C . ARG A 1 117 ? -4.466 8.476 14.191 1.00 93.38 117 ARG A C 1
ATOM 894 O O . ARG A 1 117 ? -4.093 8.639 13.036 1.00 93.38 117 ARG A O 1
ATOM 901 N N . ALA A 1 118 ? -3.639 8.464 15.235 1.00 93.62 118 ALA A N 1
ATOM 902 C CA . ALA A 1 118 ? -2.202 8.689 15.091 1.00 93.62 118 ALA A CA 1
ATOM 903 C C . ALA A 1 118 ? -1.537 7.637 14.184 1.00 93.62 118 ALA A C 1
ATOM 905 O O . ALA A 1 118 ? -0.621 7.952 13.426 1.00 93.62 118 ALA A O 1
ATOM 906 N N . LEU A 1 119 ? -2.017 6.390 14.225 1.00 92.75 119 LEU A N 1
ATOM 907 C CA . LEU A 1 119 ? -1.547 5.326 13.339 1.00 92.75 119 LEU A CA 1
ATOM 908 C C . LEU A 1 119 ? -1.958 5.544 11.889 1.00 92.75 119 LEU A C 1
ATOM 910 O O . LEU A 1 119 ? -1.117 5.354 11.020 1.00 92.75 119 LEU A O 1
ATOM 914 N N . MET A 1 120 ? -3.194 5.973 11.615 1.00 94.12 120 MET A N 1
ATOM 915 C CA . MET A 1 120 ? -3.608 6.311 10.248 1.00 94.12 120 MET A CA 1
ATOM 916 C C . MET A 1 120 ? -2.710 7.405 9.659 1.00 94.12 120 MET A C 1
ATOM 918 O O . MET A 1 120 ? -2.253 7.271 8.525 1.00 94.12 120 MET A O 1
ATOM 922 N N . ASP A 1 121 ? -2.382 8.432 10.449 1.00 94.12 121 ASP A N 1
ATOM 923 C CA . ASP A 1 121 ? -1.461 9.494 10.030 1.00 94.12 121 ASP A CA 1
ATOM 924 C C . ASP A 1 121 ? -0.045 8.951 9.761 1.00 94.12 121 ASP A C 1
ATOM 926 O O . ASP A 1 121 ? 0.578 9.315 8.760 1.00 94.12 121 ASP A O 1
ATOM 930 N N . SER A 1 122 ? 0.455 8.038 10.605 1.00 93.69 122 SER A N 1
ATOM 931 C CA . SER A 1 122 ? 1.740 7.357 10.376 1.00 93.69 122 SER A CA 1
ATOM 932 C C . SER A 1 122 ? 1.712 6.517 9.103 1.00 93.69 122 SER A C 1
ATOM 934 O O . SER A 1 122 ? 2.619 6.620 8.288 1.00 93.69 122 SER A O 1
ATOM 936 N N . PHE A 1 123 ? 0.656 5.730 8.879 1.00 94.50 123 PHE A N 1
ATOM 937 C CA . PHE A 1 123 ? 0.529 4.889 7.690 1.00 94.50 123 PHE A CA 1
ATOM 938 C C . PHE A 1 123 ? 0.510 5.709 6.401 1.00 94.50 123 PHE A C 1
ATOM 940 O O . PHE A 1 123 ? 1.081 5.277 5.401 1.00 94.50 123 PHE A O 1
ATOM 947 N N . ILE A 1 124 ? -0.095 6.898 6.423 1.00 94.88 124 ILE A N 1
ATOM 948 C CA . ILE A 1 124 ? -0.053 7.825 5.289 1.00 94.88 124 ILE A CA 1
ATOM 949 C C . ILE A 1 124 ? 1.360 8.368 5.091 1.00 94.88 124 ILE A C 1
ATOM 951 O O . ILE A 1 124 ? 1.901 8.311 3.989 1.00 94.88 124 ILE A O 1
ATOM 955 N N . LYS A 1 125 ? 1.980 8.863 6.167 1.00 93.56 125 LYS A N 1
ATOM 956 C CA . LYS A 1 125 ? 3.340 9.409 6.129 1.00 93.56 125 LYS A CA 1
ATOM 957 C C . LYS A 1 125 ? 4.361 8.391 5.613 1.00 93.56 125 LYS A C 1
ATOM 959 O O . LYS A 1 125 ? 5.265 8.759 4.868 1.00 93.56 125 LYS A O 1
ATOM 964 N N . ASP A 1 126 ? 4.194 7.128 5.986 1.00 91.69 126 ASP A N 1
ATOM 965 C CA . ASP A 1 126 ? 5.100 6.033 5.644 1.00 91.69 126 ASP A CA 1
ATOM 966 C C . ASP A 1 126 ? 4.761 5.370 4.294 1.00 91.69 126 ASP A C 1
ATOM 968 O O . ASP A 1 126 ? 5.425 4.408 3.901 1.00 91.69 126 ASP A O 1
ATOM 972 N N . GLY A 1 127 ? 3.746 5.874 3.579 1.00 93.19 127 GLY A N 1
ATOM 973 C CA . GLY A 1 127 ? 3.365 5.445 2.230 1.00 93.19 127 GLY A CA 1
ATOM 974 C C . GLY A 1 127 ? 2.543 4.155 2.157 1.00 93.19 127 GLY A C 1
ATOM 975 O O . GLY A 1 127 ? 2.305 3.650 1.056 1.00 93.19 127 GLY A O 1
ATOM 976 N N . TRP A 1 128 ? 2.109 3.610 3.298 1.00 94.50 128 TRP A N 1
ATOM 977 C CA . TRP A 1 128 ? 1.225 2.441 3.364 1.00 94.50 128 TRP A CA 1
ATOM 978 C C . TRP A 1 128 ? -0.194 2.773 2.891 1.00 94.50 128 TRP A C 1
ATOM 980 O O . TRP A 1 128 ? -0.841 1.968 2.217 1.00 94.50 128 TRP A O 1
ATOM 990 N N . LEU A 1 129 ? -0.666 3.974 3.216 1.00 96.38 129 LEU A N 1
ATOM 991 C CA . LEU A 1 129 ? -1.957 4.514 2.800 1.00 96.38 129 LEU A CA 1
ATOM 992 C C . LEU A 1 129 ? -1.763 5.871 2.122 1.00 96.38 129 LEU A C 1
ATOM 994 O O . LEU A 1 129 ? -0.718 6.503 2.250 1.00 96.38 129 LEU A O 1
ATOM 998 N N . ILE A 1 130 ? -2.797 6.338 1.434 1.00 96.50 130 ILE A N 1
ATOM 999 C CA . ILE A 1 130 ? -2.926 7.729 0.997 1.00 96.50 130 ILE A CA 1
ATOM 1000 C C . ILE A 1 130 ? -4.315 8.254 1.352 1.00 96.50 130 ILE A C 1
ATOM 1002 O O . ILE A 1 130 ? -5.262 7.480 1.506 1.00 96.50 130 ILE A O 1
ATOM 1006 N N . CYS A 1 131 ? -4.464 9.575 1.417 1.00 95.50 131 CYS A N 1
ATOM 1007 C CA . CYS A 1 131 ? -5.782 10.187 1.284 1.00 95.50 131 CYS A CA 1
ATOM 1008 C C . CYS A 1 131 ? -6.262 10.003 -0.160 1.00 95.50 131 CYS A C 1
ATOM 1010 O O . CYS A 1 131 ? -5.521 10.312 -1.094 1.00 95.50 131 CYS A O 1
ATOM 1012 N N . THR A 1 132 ? -7.487 9.517 -0.351 1.00 93.00 132 THR A N 1
ATOM 1013 C CA . THR A 1 132 ? -8.036 9.288 -1.691 1.00 93.00 132 THR A CA 1
ATOM 1014 C C . THR A 1 132 ? -8.108 10.616 -2.467 1.00 93.00 132 THR A C 1
ATOM 1016 O O . THR A 1 132 ? -8.747 11.561 -1.990 1.00 93.00 132 THR A O 1
ATOM 1019 N N . PRO A 1 133 ? -7.497 10.728 -3.663 1.00 85.81 133 PRO A N 1
ATOM 1020 C CA . PRO A 1 133 ? -7.576 11.942 -4.474 1.00 85.81 133 PRO A CA 1
ATOM 1021 C C . PRO A 1 133 ? -9.030 12.290 -4.808 1.00 85.81 133 PRO A C 1
ATOM 1023 O O . PRO A 1 133 ? -9.773 11.455 -5.313 1.00 85.81 133 PRO A O 1
ATOM 1026 N N . GLY A 1 134 ? -9.462 13.511 -4.482 1.00 82.12 134 GLY A N 1
ATOM 1027 C CA . GLY A 1 134 ? -10.853 13.950 -4.675 1.00 82.12 134 GLY A CA 1
ATOM 1028 C C . GLY A 1 134 ? -11.882 13.327 -3.713 1.00 82.12 134 GLY A C 1
ATOM 1029 O O . GLY A 1 134 ? -13.036 13.746 -3.717 1.00 82.12 134 GLY A O 1
ATOM 1030 N N . GLY A 1 135 ? -11.480 12.381 -2.856 1.00 77.50 135 GLY A N 1
ATOM 1031 C CA . GLY A 1 135 ? -12.333 11.706 -1.876 1.00 77.50 135 GLY A CA 1
ATOM 1032 C C . GLY A 1 135 ? -12.117 12.250 -0.466 1.00 77.50 135 GLY A C 1
ATOM 1033 O O . GLY A 1 135 ? -11.343 11.691 0.311 1.00 77.50 135 GLY A O 1
ATOM 1034 N N . ALA A 1 136 ? -12.799 13.346 -0.120 1.00 84.00 136 ALA A N 1
ATOM 1035 C CA . ALA A 1 136 ? -12.665 13.966 1.198 1.00 84.00 136 ALA A CA 1
ATOM 1036 C C . ALA A 1 136 ? -12.958 12.959 2.327 1.00 84.00 136 ALA A C 1
ATOM 1038 O O . ALA A 1 136 ? -14.029 12.356 2.384 1.00 84.00 136 ALA A O 1
ATOM 1039 N N . GLY A 1 137 ? -11.994 12.786 3.236 1.00 90.25 137 GLY A N 1
ATOM 1040 C CA . GLY A 1 137 ? -12.135 11.899 4.389 1.00 90.25 137 GLY A CA 1
ATOM 1041 C C . GLY A 1 137 ? -12.133 10.407 4.052 1.00 90.25 137 GLY A C 1
ATOM 1042 O O . GLY A 1 137 ? -12.680 9.634 4.840 1.00 90.25 137 GLY A O 1
ATOM 1043 N N . ARG A 1 138 ? -11.541 9.998 2.922 1.00 95.81 138 ARG A N 1
ATOM 1044 C CA . ARG A 1 138 ? -11.342 8.591 2.545 1.00 95.81 138 ARG A CA 1
ATOM 1045 C C . ARG A 1 138 ? -9.859 8.243 2.410 1.00 95.81 138 ARG A C 1
ATOM 1047 O O . ARG A 1 138 ? -9.034 9.112 2.118 1.00 95.81 138 ARG A O 1
ATOM 1054 N N . TYR A 1 139 ? -9.545 6.971 2.624 1.00 97.12 139 TYR A N 1
ATOM 1055 C CA . TYR A 1 139 ? -8.207 6.409 2.474 1.00 97.12 139 TYR A CA 1
ATOM 1056 C C . TYR A 1 139 ? -8.171 5.372 1.354 1.00 97.12 139 TYR A C 1
ATOM 1058 O O . TYR A 1 139 ? -9.127 4.618 1.177 1.00 97.12 139 TYR A O 1
ATOM 1066 N N . SER A 1 140 ? -7.045 5.307 0.650 1.00 97.56 140 SER A N 1
ATOM 1067 C CA . SER A 1 140 ? -6.749 4.296 -0.371 1.00 97.56 140 SER A CA 1
ATOM 1068 C C . SER 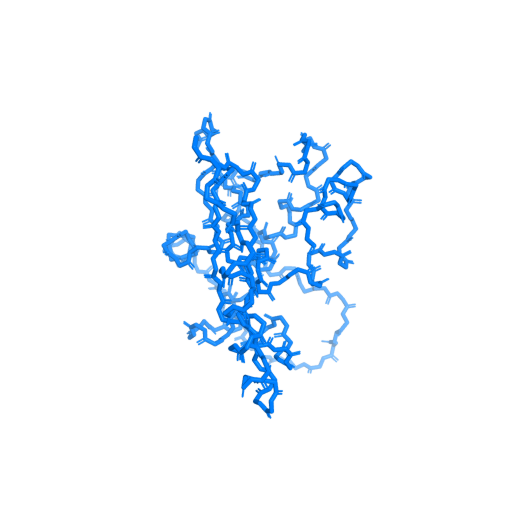A 1 140 ? -5.381 3.652 -0.118 1.00 97.56 140 SER A C 1
ATOM 1070 O O . SER A 1 140 ? -4.573 4.172 0.656 1.00 97.56 140 SER A O 1
ATOM 1072 N N . ILE A 1 141 ? -5.117 2.511 -0.762 1.00 96.94 141 ILE A N 1
ATOM 1073 C CA . ILE A 1 141 ? -3.844 1.781 -0.644 1.00 96.94 141 ILE A CA 1
ATOM 1074 C C . ILE A 1 141 ? -2.709 2.629 -1.217 1.00 96.94 141 ILE A C 1
ATOM 1076 O O . ILE A 1 141 ? -2.773 3.044 -2.374 1.00 96.94 141 ILE A O 1
ATOM 1080 N N . GLY A 1 142 ? -1.666 2.862 -0.422 1.00 96.12 142 GLY A N 1
ATOM 1081 C CA . GLY A 1 142 ? -0.479 3.604 -0.836 1.00 96.12 142 GLY A CA 1
ATOM 1082 C C . GLY A 1 142 ? 0.496 2.780 -1.690 1.00 96.12 142 GLY A C 1
ATOM 1083 O O . GLY A 1 142 ? 0.427 1.547 -1.717 1.00 96.12 142 GLY A O 1
ATOM 1084 N N . PRO A 1 143 ? 1.442 3.437 -2.383 1.00 95.44 143 PRO A N 1
ATOM 1085 C CA . PRO A 1 143 ? 2.377 2.771 -3.291 1.00 95.44 143 PRO A CA 1
ATOM 1086 C C . PRO A 1 143 ? 3.271 1.750 -2.576 1.00 95.44 143 PRO A C 1
ATOM 1088 O O . PRO A 1 143 ? 3.600 0.711 -3.148 1.00 95.44 143 PRO A O 1
ATOM 1091 N N . ARG A 1 144 ? 3.625 1.999 -1.306 1.00 93.56 144 ARG A N 1
ATOM 1092 C CA . ARG A 1 144 ? 4.456 1.082 -0.517 1.00 93.56 144 ARG A CA 1
ATOM 1093 C C . ARG A 1 144 ? 3.755 -0.246 -0.255 1.00 93.56 144 ARG A C 1
ATOM 1095 O O . ARG A 1 144 ? 4.379 -1.294 -0.380 1.00 93.56 144 ARG A O 1
ATOM 1102 N N . SER A 1 145 ? 2.457 -0.206 0.046 1.00 93.94 145 SER A N 1
ATOM 1103 C CA . SER A 1 145 ? 1.650 -1.413 0.248 1.00 93.94 145 SER A CA 1
ATOM 1104 C C . SER A 1 145 ? 1.631 -2.284 -1.004 1.00 93.94 145 SER A C 1
ATOM 1106 O O . SER A 1 145 ? 1.835 -3.488 -0.904 1.00 93.94 145 SER A O 1
ATOM 1108 N N . PHE A 1 146 ? 1.480 -1.694 -2.190 1.00 94.00 146 PHE A N 1
ATOM 1109 C CA . PHE A 1 146 ? 1.565 -2.455 -3.436 1.00 94.00 146 PHE A CA 1
ATOM 1110 C C . PHE A 1 146 ? 2.956 -3.043 -3.681 1.00 94.00 146 PHE A C 1
ATOM 1112 O O . PHE A 1 146 ? 3.075 -4.209 -4.040 1.00 94.00 146 PHE A O 1
ATOM 1119 N N . LEU A 1 147 ? 4.016 -2.268 -3.450 1.00 92.44 147 LEU A N 1
ATOM 1120 C CA . LEU A 1 147 ? 5.389 -2.727 -3.666 1.00 92.44 147 LEU A CA 1
ATOM 1121 C C . LEU A 1 147 ? 5.786 -3.864 -2.713 1.00 92.44 147 LEU A C 1
ATOM 1123 O O . LEU A 1 147 ? 6.355 -4.866 -3.148 1.00 92.44 147 LEU A O 1
ATOM 1127 N N . GLU A 1 148 ? 5.484 -3.725 -1.423 1.00 90.56 148 GLU A N 1
ATOM 1128 C CA . GLU A 1 148 ? 5.949 -4.657 -0.393 1.00 90.56 148 GLU A CA 1
ATOM 1129 C C . GLU A 1 148 ? 4.975 -5.818 -0.139 1.00 90.56 148 GLU A C 1
ATOM 1131 O O . GLU A 1 148 ? 5.422 -6.941 0.125 1.00 90.56 148 GLU A O 1
ATOM 1136 N N . LEU A 1 149 ? 3.663 -5.582 -0.266 1.00 90.62 149 LEU A N 1
ATOM 1137 C CA . LEU A 1 149 ? 2.591 -6.515 0.107 1.00 90.62 149 LEU A CA 1
ATOM 1138 C C . LEU A 1 149 ? 1.775 -7.029 -1.097 1.00 90.62 149 LEU A C 1
ATOM 1140 O O . LEU A 1 149 ? 0.663 -7.504 -0.911 1.00 90.62 149 LEU A O 1
ATOM 1144 N N . HIS A 1 150 ? 2.293 -6.965 -2.328 1.00 88.69 150 HIS A N 1
ATOM 1145 C CA . HIS A 1 150 ? 1.594 -7.486 -3.520 1.00 88.69 150 HIS A CA 1
ATOM 1146 C C . HIS A 1 150 ? 1.018 -8.909 -3.359 1.00 88.69 150 HIS A C 1
ATOM 1148 O O . HIS A 1 150 ? -0.152 -9.109 -3.666 1.00 88.69 150 HIS A O 1
ATOM 1154 N N . GLU A 1 151 ? 1.791 -9.880 -2.851 1.00 87.81 151 GLU A N 1
ATOM 1155 C CA . GLU A 1 151 ? 1.314 -11.264 -2.657 1.00 87.81 151 GLU A CA 1
ATOM 1156 C C . GLU A 1 151 ? 0.111 -11.319 -1.711 1.00 87.81 151 GLU A C 1
ATOM 1158 O O . GLU A 1 151 ? -0.906 -11.934 -2.026 1.00 87.81 151 GLU A O 1
ATOM 1163 N N . PHE A 1 152 ? 0.191 -10.611 -0.578 1.00 89.31 152 PHE A N 1
ATOM 1164 C CA . PHE A 1 152 ? -0.928 -10.456 0.349 1.00 89.31 152 PHE A CA 1
ATOM 116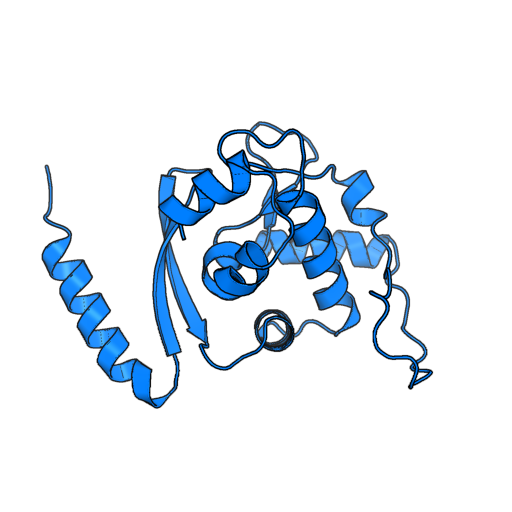5 C C . PHE A 1 152 ? -2.155 -9.899 -0.357 1.00 89.31 152 PHE A C 1
ATOM 1167 O O . PHE A 1 152 ? -3.223 -10.500 -0.297 1.00 89.31 152 PHE A O 1
ATOM 1174 N N . LEU A 1 153 ? -1.991 -8.774 -1.051 1.00 92.56 153 LEU A N 1
ATOM 1175 C CA . LEU A 1 153 ? -3.083 -8.082 -1.722 1.00 92.56 153 LEU A CA 1
ATOM 1176 C C . LEU A 1 153 ? -3.752 -8.971 -2.780 1.00 92.56 153 LEU A C 1
ATOM 1178 O O . LEU A 1 153 ? -4.976 -9.017 -2.848 1.00 92.56 153 LEU A O 1
ATOM 1182 N N . LEU A 1 154 ? -2.972 -9.726 -3.558 1.00 91.50 154 LEU A N 1
ATOM 1183 C CA . LEU A 1 154 ? -3.483 -10.645 -4.583 1.00 91.50 154 LEU A CA 1
ATOM 1184 C C . LEU A 1 154 ? -4.113 -11.924 -4.007 1.00 91.50 154 LEU A C 1
ATOM 1186 O O . LEU A 1 154 ? -4.929 -12.560 -4.689 1.00 91.50 154 LEU A O 1
ATOM 1190 N N . SER A 1 155 ? -3.757 -12.286 -2.769 1.00 92.25 155 SER A N 1
ATOM 1191 C CA . SER A 1 155 ? -4.320 -13.433 -2.043 1.00 92.25 155 SER A CA 1
ATOM 1192 C C . SER A 1 155 ? -5.722 -13.183 -1.475 1.00 92.25 155 SER A C 1
ATOM 1194 O O . SER A 1 155 ? -6.414 -14.143 -1.141 1.00 92.25 155 SER A O 1
ATOM 1196 N N . LEU A 1 156 ? -6.145 -11.918 -1.375 1.00 93.56 156 LEU A N 1
ATOM 1197 C CA . LEU A 1 156 ? -7.470 -11.537 -0.882 1.00 93.56 156 LEU A CA 1
ATOM 1198 C C . LEU A 1 156 ? -8.591 -11.948 -1.853 1.00 93.56 156 LEU A C 1
ATOM 1200 O O . LEU A 1 156 ? -8.361 -12.181 -3.047 1.00 93.56 156 LEU A O 1
ATOM 1204 N N . ASP A 1 157 ? -9.824 -11.991 -1.343 1.00 95.00 157 ASP A N 1
ATOM 1205 C CA . ASP A 1 157 ? -11.038 -12.226 -2.136 1.00 95.00 157 ASP A CA 1
ATOM 1206 C C . ASP A 1 157 ? -11.465 -10.953 -2.885 1.00 95.00 157 ASP A C 1
ATOM 1208 O O . ASP A 1 157 ? -12.415 -10.259 -2.533 1.00 95.00 157 ASP A O 1
ATOM 1212 N N . LEU A 1 158 ? -10.662 -10.586 -3.883 1.00 96.00 158 LEU A N 1
ATOM 1213 C CA . LEU A 1 158 ? -10.837 -9.355 -4.648 1.00 96.00 158 LEU A CA 1
ATOM 1214 C C . LEU A 1 158 ? -12.056 -9.429 -5.586 1.00 96.00 158 LEU A C 1
ATOM 1216 O O . LEU A 1 158 ? -12.194 -10.428 -6.306 1.00 96.00 158 LEU A O 1
ATOM 1220 N N . PRO A 1 159 ? -12.842 -8.338 -5.710 1.00 96.12 159 PRO A N 1
ATOM 1221 C CA . PRO A 1 159 ? -13.777 -8.155 -6.814 1.00 96.12 159 PRO A CA 1
ATOM 1222 C C . PRO A 1 159 ? -13.092 -8.396 -8.164 1.00 96.12 159 PRO A C 1
ATOM 1224 O O . PRO A 1 159 ? -11.914 -8.070 -8.341 1.00 96.12 159 PRO A O 1
ATOM 1227 N N . GLN A 1 160 ? -13.826 -8.958 -9.129 1.00 92.44 160 GLN A N 1
ATOM 1228 C CA . GLN A 1 160 ? -13.257 -9.369 -10.417 1.00 92.44 160 GLN A CA 1
ATOM 1229 C C . GLN A 1 160 ? -12.537 -8.217 -11.136 1.00 92.44 160 GLN A C 1
ATOM 1231 O O . GLN A 1 160 ? -11.423 -8.412 -11.627 1.00 92.44 160 GLN A O 1
ATOM 1236 N N . ASP A 1 161 ? -13.130 -7.024 -11.140 1.00 91.12 161 ASP A N 1
ATOM 1237 C CA . ASP A 1 161 ? -12.558 -5.841 -11.790 1.00 91.12 161 ASP A CA 1
ATOM 1238 C C . ASP A 1 161 ? -11.282 -5.364 -11.082 1.00 91.12 161 ASP A C 1
ATOM 1240 O O . ASP A 1 161 ? -10.280 -5.075 -11.738 1.00 91.12 161 ASP A O 1
ATOM 1244 N N . THR A 1 162 ? -11.264 -5.373 -9.744 1.00 95.12 162 THR A N 1
ATOM 1245 C CA . THR A 1 162 ? -10.062 -5.076 -8.949 1.00 95.12 162 THR A CA 1
ATOM 1246 C C . THR A 1 162 ? -8.949 -6.078 -9.237 1.00 95.12 162 THR A C 1
ATOM 1248 O O . THR A 1 162 ? -7.814 -5.677 -9.495 1.00 95.12 162 THR A O 1
ATOM 1251 N N . ARG A 1 163 ? -9.263 -7.382 -9.264 1.00 94.44 163 ARG A N 1
ATOM 1252 C CA . ARG A 1 163 ? -8.285 -8.429 -9.593 1.00 94.44 163 ARG A CA 1
ATOM 1253 C C . ARG A 1 163 ? -7.708 -8.231 -10.993 1.00 94.44 163 ARG A C 1
ATOM 1255 O O . ARG A 1 163 ? -6.493 -8.313 -11.151 1.00 94.44 163 ARG A O 1
ATOM 1262 N N . ALA A 1 164 ? -8.554 -7.963 -11.986 1.00 91.62 164 ALA A N 1
ATOM 1263 C CA . ALA A 1 164 ? -8.122 -7.743 -13.362 1.00 91.62 164 ALA A CA 1
ATOM 1264 C C . ALA A 1 164 ? -7.214 -6.509 -13.482 1.00 91.62 164 ALA A C 1
ATOM 1266 O O . ALA A 1 164 ? -6.145 -6.590 -14.087 1.00 91.62 164 ALA A O 1
ATOM 1267 N N . ALA A 1 165 ? -7.592 -5.394 -12.848 1.00 91.38 165 ALA A N 1
ATOM 1268 C CA . ALA A 1 165 ? -6.784 -4.179 -12.828 1.00 91.38 165 ALA A CA 1
ATOM 1269 C C . ALA A 1 165 ? -5.412 -4.422 -12.180 1.00 91.38 165 ALA A C 1
ATOM 1271 O O . ALA A 1 165 ? -4.391 -3.986 -12.711 1.00 91.38 165 ALA A O 1
ATOM 1272 N N . TRP A 1 166 ? -5.374 -5.147 -11.059 1.00 93.19 166 TRP A N 1
ATOM 1273 C CA . TRP A 1 166 ? -4.140 -5.382 -10.313 1.00 93.19 166 TRP A CA 1
ATOM 1274 C C . TRP A 1 166 ? -3.221 -6.409 -10.967 1.00 93.19 166 TRP A C 1
ATOM 1276 O O . TRP A 1 166 ? -2.018 -6.211 -10.932 1.00 93.19 166 TRP A O 1
ATOM 1286 N N . GLN A 1 167 ? -3.736 -7.450 -11.624 1.00 86.88 167 GLN A N 1
ATOM 1287 C CA . GLN A 1 167 ? -2.897 -8.420 -12.349 1.00 86.88 167 GLN A CA 1
ATOM 1288 C C . GLN A 1 167 ? -2.154 -7.812 -13.545 1.00 86.88 167 GLN A C 1
ATOM 1290 O O . GLN A 1 167 ? -1.118 -8.324 -13.956 1.00 86.88 167 GLN A O 1
ATOM 1295 N N . CYS A 1 168 ? -2.680 -6.734 -14.129 1.00 75.94 168 CYS A N 1
ATOM 1296 C CA . CYS A 1 168 ? -1.981 -5.987 -15.174 1.00 75.94 168 CYS A CA 1
ATOM 1297 C C . CYS A 1 168 ? -0.986 -4.955 -14.614 1.00 75.94 168 CYS A C 1
ATOM 1299 O O . CYS A 1 168 ? -0.206 -4.389 -15.379 1.00 75.94 168 CYS A O 1
ATOM 1301 N N . PHE A 1 169 ? -1.048 -4.680 -13.310 1.00 76.50 169 PHE A N 1
ATOM 1302 C CA . PHE A 1 169 ? -0.363 -3.577 -12.637 1.00 76.50 169 PHE A CA 1
ATOM 1303 C C . PHE A 1 169 ? 0.750 -4.038 -11.675 1.00 76.50 169 PHE A C 1
ATOM 1305 O O . PHE A 1 169 ? 1.784 -3.370 -11.623 1.00 76.50 169 PHE A O 1
ATOM 1312 N N . LEU A 1 170 ? 0.546 -5.143 -10.944 1.00 76.38 170 LEU A N 1
ATOM 1313 C CA . LEU A 1 170 ? 1.4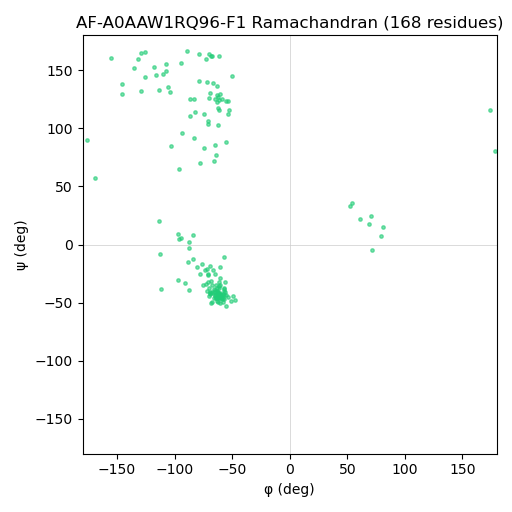73 -5.773 -9.986 1.00 76.38 170 LEU A CA 1
ATOM 1314 C C . LEU A 1 170 ? 2.256 -6.919 -10.626 1.00 76.38 170 LEU A C 1
ATOM 1316 O O . LEU A 1 170 ? 3.466 -7.009 -10.320 1.00 76.38 170 LEU A O 1
#

Secondary structure (DSSP, 8-state):
----THHHHHHHHHHHHHHGGGTEEEEEEE-TTT--EEEEEEESSS-HHHHHHTTT--HHHHHHHHHHHHHHHT-TT-BTTB--EEHHHHHH------S----------PPPHHHHHHHHHHHHHTTSEEEPTT-TTEEEE-HHHHHHHHHHHHHS---HHHHHHHHTT-

Sequence (170 aa):
MLTSDAGYLELLADANRSLASMHLELRRLKYLFDNEWYLALVNKLADDVAKAGGSGHTFPQIQLLRNVLEEIATDPDAQDGKGSIGSTQALYLDFMQTQATQSAAVSKAKLTMADKRALMDSFIKDGWLICTPGGAGRYSIGPRSFLELHEFLLSLDLPQDTRAAWQCFL

pLDDT: mean 84.23, std 16.71, range [36.12, 97.56]

Nearest PDB structures (foldseek):
  5wy5-assembly1_A  TM=8.235E-01  e=3.594E-07  Homo sapiens
  7dg2-assembly1_A  TM=8.133E-01  e=3.594E-07  Xenopus laevis
  8caf-assembly2_E  TM=6.549E-01  e=1.624E-01  Homo sapiens
  4bqa-assembly1_A  TM=4.348E-01  e=9.098E-01  Homo sapiens
  6v9i-assembly1_C  TM=4.548E-01  e=1.616E+00  Streptococcus sp. 'group G'

InterPro domains:
  IPR011513 Non-structural maintenance of chromosomes element 1 [PF07574] (10-149)
  IPR011513 Non-structural maintenance of chromosomes element 1 [PTHR20973] (10-157)
  IPR036388 Winged helix-like DNA-binding domain superfamily [G3DSA:1.10.10.10] (50-156)